Protein AF-A0A7C8CZK9-F1 (afdb_monomer)

Solvent-accessible surface area (backbone atoms only — not comparable to full-atom values): 3195 Å² total; per-residue (Å²): 145,58,63,78,75,80,58,75,73,65,42,60,81,83,35,56,71,67,56,52,56,49,50,53,52,60,76,48,61,88,51,57,70,71,58,50,44,30,31,75,41,53,44,51,41,66,73,70,61,74,120

Radius of gyration: 12.06 Å; Cα contacts (8 Å, |Δi|>4): 34; chains: 1; bounding box: 32×18×28 Å

pLDDT: mean 96.75, std 3.66, range [75.69, 98.56]

Foldseek 3Di:
DAADDQPPPVCVVPDDSVCVVVVVCVVCVPPPPVVVCCHHPDVCCVVVVVD

Sequence (51 aa):
RVMFGGDWPVCLIGARYDQWVNGLKAIVSNRPAQEQRKLFHDNAMRFYQLA

Mean predicted aligned error: 2.35 Å

Structure (mmCIF, N/CA/C/O backbone):
data_AF-A0A7C8CZK9-F1
#
_entry.id   AF-A0A7C8CZK9-F1
#
loop_
_atom_site.group_PDB
_atom_site.id
_atom_site.type_symbol
_atom_site.label_atom_id
_atom_site.la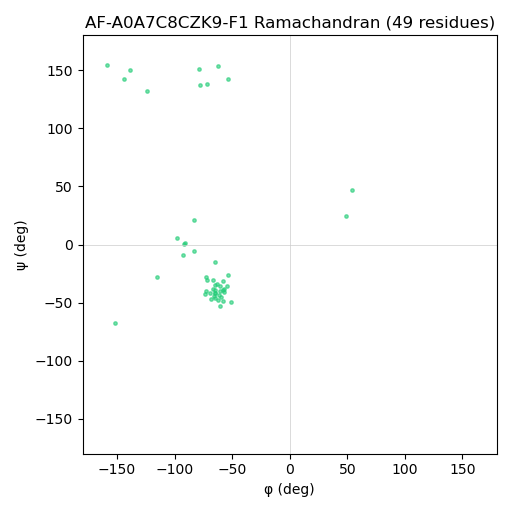bel_alt_id
_atom_site.label_comp_id
_atom_site.label_asym_id
_atom_site.label_entity_i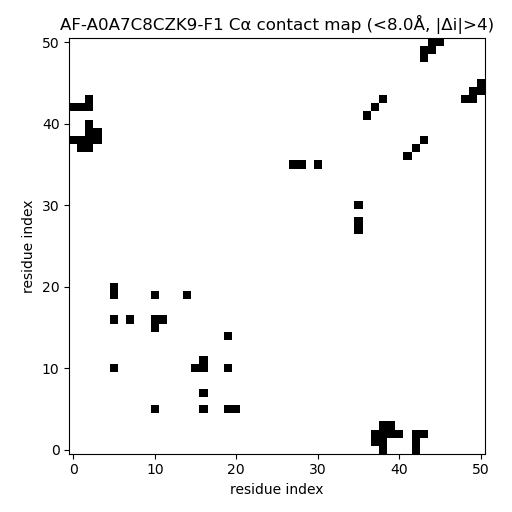d
_atom_site.label_seq_id
_atom_site.pdbx_PDB_ins_code
_atom_site.Cartn_x
_atom_site.Cartn_y
_atom_site.Cartn_z
_atom_site.occupancy
_atom_site.B_iso_or_equiv
_atom_site.auth_seq_id
_atom_site.auth_comp_id
_atom_site.auth_asym_id
_atom_site.auth_atom_id
_atom_site.pdbx_PDB_model_num
ATOM 1 N N . ARG A 1 1 ? -2.297 8.380 10.534 1.00 83.50 1 ARG A N 1
ATOM 2 C CA . ARG A 1 1 ? -2.725 9.083 9.301 1.00 83.50 1 ARG A CA 1
ATOM 3 C C . ARG A 1 1 ? -1.777 8.666 8.179 1.00 83.50 1 ARG A C 1
ATOM 5 O O . ARG A 1 1 ? -0.918 9.440 7.797 1.00 83.50 1 ARG A O 1
ATOM 12 N N . VAL A 1 2 ? -1.849 7.404 7.760 1.00 95.88 2 VAL A N 1
ATOM 13 C CA . VAL A 1 2 ? -0.916 6.813 6.784 1.00 95.88 2 VAL A CA 1
ATOM 14 C C . VAL A 1 2 ? -1.703 5.839 5.921 1.00 95.88 2 VAL A C 1
ATOM 16 O O . VAL A 1 2 ? -2.616 5.190 6.437 1.00 95.88 2 VAL A O 1
ATOM 19 N N . MET A 1 3 ? -1.383 5.777 4.633 1.00 97.38 3 MET A N 1
ATOM 20 C CA . MET A 1 3 ? -2.039 4.921 3.646 1.00 97.38 3 MET A CA 1
ATOM 21 C C . MET A 1 3 ? -0.981 4.319 2.726 1.00 97.38 3 MET A C 1
ATOM 23 O O . MET A 1 3 ? 0.057 4.943 2.504 1.00 97.38 3 MET A O 1
ATOM 27 N N . PHE A 1 4 ? -1.234 3.125 2.196 1.00 97.75 4 PHE A N 1
ATOM 28 C CA . PHE A 1 4 ? -0.403 2.567 1.132 1.00 97.75 4 PHE A CA 1
ATOM 29 C C . PHE A 1 4 ? -0.640 3.302 -0.196 1.00 97.75 4 PHE A C 1
ATOM 31 O O . PHE A 1 4 ? -1.782 3.577 -0.558 1.00 97.75 4 PHE A O 1
ATOM 38 N N . GLY A 1 5 ? 0.442 3.574 -0.928 1.00 96.50 5 GLY A N 1
ATOM 39 C CA . GLY A 1 5 ? 0.423 4.075 -2.300 1.00 96.50 5 GLY A CA 1
ATOM 40 C C . GLY A 1 5 ? 1.218 3.140 -3.209 1.00 96.50 5 GLY A C 1
ATOM 41 O O . GLY A 1 5 ? 2.327 2.730 -2.869 1.00 96.50 5 GLY A O 1
ATOM 42 N N . GLY A 1 6 ? 0.640 2.779 -4.355 1.00 94.19 6 GLY A N 1
ATOM 43 C CA . GLY A 1 6 ? 1.247 1.806 -5.264 1.00 94.19 6 GLY A CA 1
ATOM 44 C C . GLY A 1 6 ? 2.465 2.325 -6.028 1.00 94.19 6 GLY A C 1
ATOM 45 O O . GLY A 1 6 ? 3.306 1.514 -6.392 1.00 94.19 6 GLY A O 1
ATOM 46 N N . ASP A 1 7 ? 2.533 3.638 -6.280 1.00 96.56 7 ASP A N 1
ATOM 47 C CA . ASP A 1 7 ? 3.589 4.307 -7.066 1.00 96.56 7 ASP A CA 1
ATOM 48 C C . ASP A 1 7 ? 3.892 3.637 -8.425 1.00 96.56 7 ASP A C 1
ATOM 50 O O . ASP A 1 7 ? 4.981 3.734 -8.980 1.00 96.56 7 ASP A O 1
ATOM 54 N N . TRP A 1 8 ? 2.925 2.907 -8.983 1.00 95.62 8 TRP A N 1
ATOM 55 C CA . TRP A 1 8 ? 3.078 2.252 -10.276 1.00 95.62 8 TRP A CA 1
ATOM 56 C C . TRP A 1 8 ? 2.902 3.284 -11.405 1.00 95.62 8 TRP A C 1
ATOM 58 O O . TRP A 1 8 ? 1.967 4.086 -11.329 1.00 95.62 8 TRP A O 1
ATOM 68 N N . PRO A 1 9 ? 3.735 3.269 -12.465 1.00 96.56 9 PRO A N 1
ATOM 69 C CA . PRO A 1 9 ? 4.795 2.296 -12.762 1.00 96.56 9 PRO A CA 1
ATOM 70 C C . PRO A 1 9 ? 6.189 2.663 -12.220 1.00 96.56 9 PRO A C 1
ATOM 72 O O . PRO A 1 9 ? 7.129 1.904 -12.439 1.00 96.56 9 PRO A O 1
ATOM 75 N N . VAL A 1 10 ? 6.355 3.792 -11.526 1.00 97.88 10 VAL A N 1
ATOM 76 C CA . VAL A 1 10 ? 7.665 4.284 -11.051 1.00 97.88 10 VAL A CA 1
ATOM 77 C C . VAL A 1 10 ? 8.345 3.295 -10.100 1.00 97.88 10 VAL A C 1
ATOM 79 O O . VAL A 1 10 ? 9.556 3.085 -10.197 1.00 97.88 10 VAL A O 1
ATOM 82 N N . CYS A 1 11 ? 7.573 2.592 -9.267 1.00 96.81 11 CYS A N 1
ATOM 83 C CA . CYS A 1 11 ? 8.083 1.566 -8.358 1.00 96.81 11 CYS A CA 1
ATOM 84 C C . CYS A 1 11 ? 8.919 0.482 -9.072 1.00 96.81 11 CYS A C 1
ATOM 86 O O . CYS A 1 11 ? 9.814 -0.100 -8.458 1.00 96.81 11 CYS A O 1
ATOM 88 N N . LEU A 1 12 ? 8.676 0.243 -10.373 1.00 97.56 12 LEU A N 1
ATOM 89 C CA . LEU A 1 12 ? 9.371 -0.762 -11.189 1.00 97.56 12 LEU A CA 1
ATOM 90 C C . LEU A 1 12 ? 10.864 -0.474 -11.383 1.00 97.56 12 LEU A C 1
ATOM 92 O O . LEU A 1 12 ? 11.603 -1.377 -11.763 1.00 97.56 12 LEU A O 1
ATOM 96 N N . ILE A 1 13 ? 11.321 0.746 -11.089 1.00 97.50 13 ILE A N 1
ATOM 97 C CA . ILE A 1 13 ? 12.748 1.088 -11.078 1.00 97.50 13 ILE A CA 1
ATOM 98 C C . ILE A 1 13 ? 13.481 0.343 -9.944 1.00 97.50 13 ILE A C 1
ATOM 100 O O . ILE A 1 13 ? 14.657 0.020 -10.090 1.00 97.50 13 ILE A O 1
ATOM 104 N N . GLY A 1 14 ? 12.800 0.054 -8.827 1.00 95.31 14 GLY A N 1
ATOM 105 C CA . GLY A 1 14 ? 13.404 -0.565 -7.639 1.00 95.31 14 GLY A CA 1
ATOM 106 C C . GLY A 1 14 ? 12.879 -1.957 -7.283 1.00 95.31 14 GLY A C 1
ATOM 107 O O . GLY A 1 14 ? 13.608 -2.741 -6.678 1.00 95.31 14 GLY A O 1
ATOM 108 N N . ALA A 1 15 ? 11.631 -2.284 -7.627 1.00 96.62 15 ALA A N 1
ATOM 109 C CA . ALA A 1 15 ? 11.015 -3.567 -7.293 1.00 96.62 15 ALA A CA 1
ATOM 110 C C . ALA A 1 15 ? 9.829 -3.890 -8.212 1.00 96.62 15 ALA A C 1
ATOM 112 O O . ALA A 1 15 ? 9.129 -3.002 -8.698 1.00 96.62 15 ALA A O 1
ATOM 113 N N . ARG A 1 16 ? 9.517 -5.179 -8.387 1.00 97.62 16 ARG A N 1
ATOM 114 C CA . ARG A 1 16 ? 8.221 -5.570 -8.958 1.00 97.62 16 ARG A CA 1
ATOM 115 C C . ARG A 1 16 ? 7.080 -5.112 -8.047 1.00 97.62 16 ARG A C 1
ATOM 117 O O . ARG A 1 16 ? 7.239 -5.026 -6.829 1.00 97.62 16 ARG A O 1
ATOM 124 N N . TYR A 1 17 ? 5.898 -4.895 -8.620 1.00 97.12 17 TYR A N 1
ATOM 125 C CA . TYR A 1 17 ? 4.743 -4.415 -7.856 1.00 97.12 17 TYR A CA 1
ATOM 126 C C . TYR A 1 17 ? 4.359 -5.339 -6.685 1.00 97.12 17 TYR A C 1
ATOM 128 O O . TYR A 1 17 ? 4.052 -4.875 -5.589 1.00 97.12 17 TYR A O 1
ATOM 136 N N . ASP A 1 18 ? 4.430 -6.657 -6.872 1.00 97.62 18 ASP A N 1
ATOM 137 C CA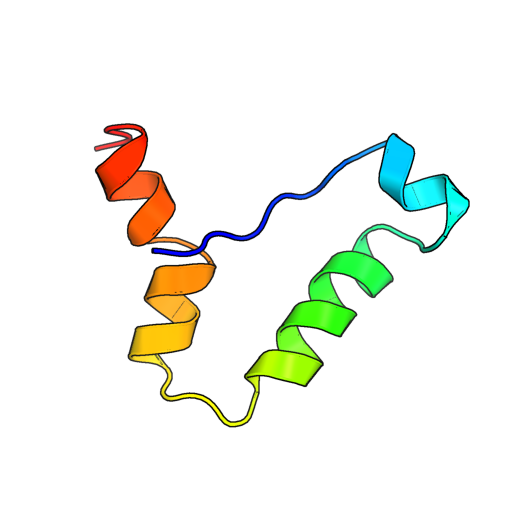 . ASP A 1 18 ? 4.163 -7.622 -5.804 1.00 97.62 18 ASP A CA 1
ATOM 138 C C . ASP A 1 18 ? 5.210 -7.559 -4.684 1.00 97.62 18 ASP A C 1
ATOM 140 O O . ASP A 1 18 ? 4.855 -7.634 -3.510 1.00 97.62 18 ASP A O 1
ATOM 144 N N . GLN A 1 19 ? 6.484 -7.359 -5.026 1.00 98.06 19 GLN A N 1
ATOM 145 C CA . GLN A 1 19 ? 7.554 -7.152 -4.049 1.00 98.06 19 GLN A CA 1
ATOM 146 C C . GLN A 1 19 ? 7.350 -5.850 -3.263 1.00 98.06 19 GLN A C 1
ATOM 148 O O . GLN A 1 19 ? 7.545 -5.843 -2.050 1.00 98.06 19 GLN A O 1
ATOM 153 N N . TRP A 1 20 ? 6.891 -4.780 -3.920 1.00 97.44 20 TRP A N 1
ATOM 154 C CA . TRP A 1 20 ? 6.555 -3.506 -3.278 1.00 97.44 20 TRP A CA 1
ATOM 155 C C . TRP A 1 20 ? 5.437 -3.667 -2.239 1.00 97.44 20 TRP A C 1
ATOM 157 O O . TRP A 1 20 ? 5.606 -3.335 -1.062 1.00 97.44 20 TRP A O 1
ATOM 167 N N . VAL A 1 21 ? 4.314 -4.267 -2.647 1.00 97.75 21 VAL A N 1
ATOM 168 C CA . VAL A 1 21 ? 3.164 -4.517 -1.764 1.00 97.75 21 VAL A CA 1
ATOM 169 C C . VAL A 1 21 ? 3.544 -5.454 -0.614 1.00 97.75 21 VAL A C 1
ATOM 171 O O . VAL A 1 21 ? 3.228 -5.185 0.548 1.00 97.75 21 VAL A O 1
ATOM 174 N N . ASN A 1 22 ? 4.222 -6.563 -0.918 1.00 98.19 22 ASN A N 1
ATOM 175 C CA . ASN A 1 22 ? 4.565 -7.570 0.084 1.00 98.19 22 ASN A CA 1
ATOM 176 C C . ASN A 1 22 ? 5.666 -7.094 1.038 1.00 98.19 22 ASN A C 1
ATOM 178 O O . ASN A 1 22 ? 5.628 -7.454 2.214 1.00 98.19 22 ASN A O 1
ATOM 182 N N . GLY A 1 23 ? 6.583 -6.238 0.581 1.00 97.88 23 GLY A N 1
ATOM 183 C CA . GLY A 1 23 ? 7.581 -5.595 1.432 1.00 97.88 23 GLY A CA 1
ATOM 184 C C . GLY A 1 23 ? 6.927 -4.786 2.549 1.00 97.88 23 GLY A C 1
ATOM 185 O O . GLY A 1 23 ? 7.236 -4.992 3.724 1.00 97.88 23 GLY A O 1
ATO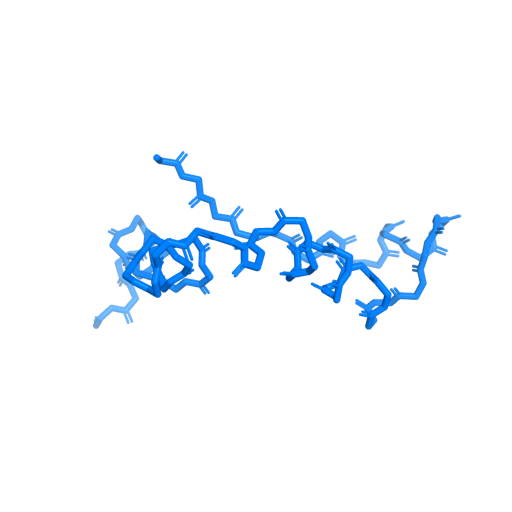M 186 N N . LEU A 1 24 ? 5.942 -3.942 2.216 1.00 97.94 24 LEU A N 1
ATOM 187 C CA . LEU A 1 24 ? 5.209 -3.196 3.241 1.00 97.94 24 LEU A CA 1
ATOM 188 C C . LEU A 1 24 ? 4.402 -4.122 4.161 1.00 97.94 24 LEU A C 1
ATOM 190 O O . LEU A 1 24 ? 4.419 -3.917 5.374 1.00 97.94 24 LEU A O 1
ATOM 194 N N . LYS A 1 25 ? 3.732 -5.152 3.620 1.00 98.19 25 LYS A N 1
ATOM 195 C CA . LYS A 1 25 ? 3.002 -6.143 4.435 1.00 98.19 25 LYS A CA 1
ATOM 196 C C . LYS A 1 25 ? 3.912 -6.834 5.453 1.00 98.19 25 LYS A C 1
ATOM 198 O O . LYS A 1 25 ? 3.507 -7.004 6.599 1.00 98.19 25 LYS A O 1
ATOM 203 N N . ALA A 1 26 ? 5.136 -7.189 5.064 1.00 98.56 26 ALA A N 1
ATOM 204 C CA . ALA A 1 26 ? 6.111 -7.789 5.969 1.00 98.56 26 ALA A CA 1
ATOM 205 C C . ALA A 1 26 ? 6.534 -6.810 7.077 1.00 98.56 26 ALA A C 1
ATOM 207 O O . ALA A 1 26 ? 6.500 -7.175 8.253 1.00 98.56 26 ALA A O 1
ATOM 208 N N . ILE A 1 27 ? 6.842 -5.555 6.724 1.00 98.19 27 ILE A N 1
ATOM 209 C CA . ILE A 1 27 ? 7.240 -4.499 7.675 1.00 98.19 27 ILE A CA 1
ATOM 210 C C . ILE A 1 27 ? 6.173 -4.268 8.754 1.00 98.19 27 ILE A C 1
ATOM 212 O O . ILE A 1 27 ? 6.506 -4.020 9.911 1.00 98.19 27 ILE A O 1
ATOM 216 N N . VAL A 1 28 ? 4.890 -4.330 8.392 1.00 98.12 28 VAL A N 1
ATOM 217 C CA . VAL A 1 28 ? 3.781 -4.050 9.322 1.00 98.12 28 VAL A CA 1
ATOM 218 C C . VAL A 1 28 ? 3.145 -5.299 9.927 1.00 98.12 28 VAL A C 1
ATOM 220 O O . VAL A 1 28 ? 2.150 -5.180 10.640 1.00 98.12 28 VAL A O 1
ATOM 223 N N . SER A 1 29 ? 3.703 -6.483 9.672 1.00 98.31 29 SER A N 1
ATOM 224 C CA . SER A 1 29 ? 3.116 -7.772 10.062 1.00 98.31 29 SER A CA 1
ATOM 225 C C . SER A 1 29 ? 2.874 -7.921 11.569 1.00 98.31 29 SER A C 1
ATOM 227 O O . SER A 1 29 ? 1.908 -8.564 11.972 1.00 98.31 29 SER A O 1
ATOM 229 N N . ASN A 1 30 ? 3.703 -7.288 12.402 1.00 98.31 30 ASN A N 1
ATOM 230 C CA . ASN A 1 30 ? 3.589 -7.317 13.861 1.00 98.31 30 ASN A CA 1
ATOM 231 C C . ASN A 1 30 ? 2.580 -6.307 14.433 1.00 98.31 30 ASN A C 1
ATOM 233 O O . ASN A 1 30 ? 2.339 -6.296 15.640 1.00 98.31 30 ASN A O 1
ATOM 237 N N . ARG A 1 31 ? 2.000 -5.437 13.598 1.00 97.88 31 ARG A N 1
ATOM 238 C CA . ARG A 1 31 ? 1.023 -4.443 14.050 1.00 97.88 31 ARG A CA 1
ATOM 239 C C . ARG A 1 31 ? -0.351 -5.082 14.239 1.00 97.88 31 ARG A C 1
ATOM 241 O O . ARG A 1 31 ? -0.698 -5.997 13.488 1.00 97.88 31 ARG A O 1
ATOM 248 N N . PRO A 1 32 ? -1.187 -4.565 15.157 1.00 98.31 32 PRO A N 1
ATOM 249 C CA . PRO A 1 32 ? -2.555 -5.045 15.319 1.00 98.31 32 PRO A CA 1
ATOM 250 C C . PRO A 1 32 ? -3.333 -5.029 13.997 1.00 98.31 32 PRO A C 1
ATOM 252 O O . PRO A 1 32 ? -3.227 -4.082 13.214 1.00 98.31 32 PRO A O 1
ATOM 255 N N . ALA A 1 33 ? -4.177 -6.038 13.769 1.00 98.00 33 ALA A N 1
ATOM 256 C CA . ALA A 1 33 ? -4.945 -6.175 12.526 1.00 98.00 33 ALA A CA 1
ATOM 257 C C . ALA A 1 33 ? -5.784 -4.925 12.196 1.00 98.00 33 ALA A C 1
ATOM 259 O O . ALA A 1 33 ? -5.895 -4.526 11.037 1.00 98.00 33 ALA A O 1
ATOM 260 N N . GLN A 1 34 ? -6.322 -4.254 13.219 1.00 98.06 34 GLN A N 1
ATOM 261 C CA . GLN A 1 34 ? -7.072 -3.011 13.043 1.00 98.06 34 GLN A CA 1
ATOM 262 C C . GLN A 1 34 ? -6.194 -1.868 12.504 1.00 98.06 34 GLN A C 1
ATOM 264 O O . GLN A 1 34 ? -6.660 -1.050 11.712 1.00 98.06 34 GLN A O 1
ATOM 269 N N . GLU A 1 35 ? -4.922 -1.798 12.899 1.00 98.00 35 GLU A N 1
ATOM 270 C CA . GLU A 1 35 ? -3.990 -0.795 12.377 1.00 98.00 35 GLU A CA 1
ATOM 271 C C . GLU A 1 35 ? -3.580 -1.096 10.938 1.00 98.00 35 GLU A C 1
AT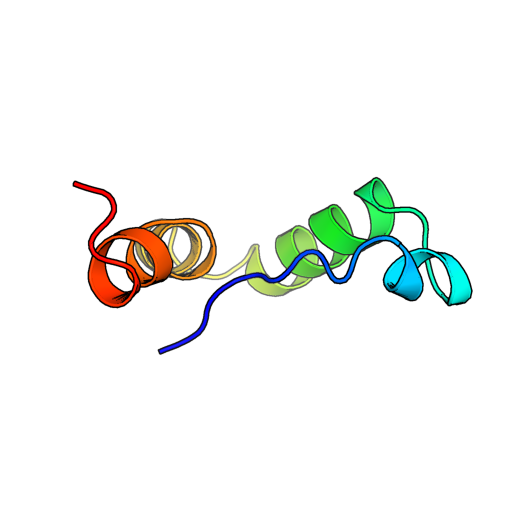OM 273 O O . GLU A 1 35 ? -3.541 -0.181 10.113 1.00 98.00 35 GLU A O 1
ATOM 278 N N . GLN A 1 36 ? -3.345 -2.371 10.616 1.00 98.44 36 GLN A N 1
ATOM 279 C CA . GLN A 1 36 ? -3.086 -2.796 9.240 1.00 98.44 36 GLN A CA 1
ATOM 280 C C . GLN A 1 36 ? -4.283 -2.452 8.339 1.00 98.44 36 GLN A C 1
ATOM 282 O O . GLN A 1 36 ? -4.106 -1.848 7.283 1.00 98.44 36 GLN A O 1
ATOM 287 N N . ARG A 1 37 ? -5.518 -2.721 8.788 1.00 98.06 37 ARG A N 1
ATOM 288 C CA . ARG A 1 37 ? -6.739 -2.349 8.054 1.00 98.06 37 ARG A CA 1
ATOM 289 C C . ARG A 1 37 ? -6.854 -0.841 7.838 1.00 98.06 37 ARG A C 1
ATOM 291 O O . ARG A 1 37 ? -7.211 -0.402 6.747 1.00 98.06 37 ARG A O 1
ATOM 298 N N . LYS A 1 38 ? -6.497 -0.031 8.838 1.00 98.12 38 LYS A N 1
ATOM 299 C CA . LYS A 1 38 ? -6.446 1.428 8.676 1.00 98.12 38 LYS A CA 1
ATOM 300 C C . LYS A 1 38 ? -5.432 1.849 7.614 1.00 98.12 38 LYS A C 1
ATOM 302 O O . LYS A 1 38 ? -5.756 2.713 6.804 1.00 98.12 38 LYS A O 1
ATOM 307 N N . LEU A 1 39 ? -4.238 1.253 7.605 1.00 98.38 39 LEU A N 1
ATOM 308 C CA . LEU A 1 39 ? -3.170 1.553 6.644 1.00 98.38 39 LEU A CA 1
ATOM 309 C C . LEU A 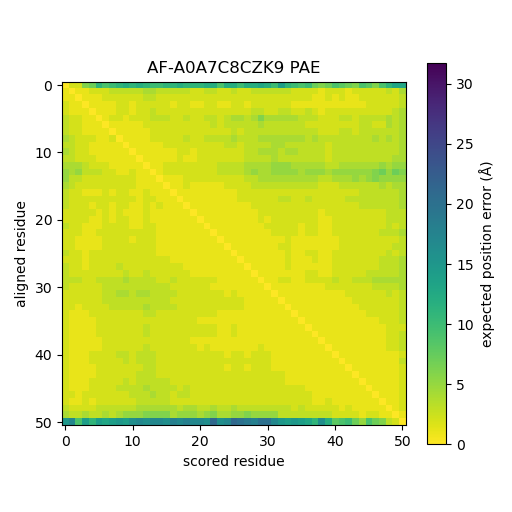1 39 ? -3.542 1.169 5.205 1.00 98.38 39 LEU A C 1
ATOM 311 O O . LEU A 1 39 ? -3.293 1.942 4.284 1.00 98.38 39 LEU A O 1
ATOM 315 N N . PHE A 1 40 ? -4.127 -0.009 5.007 1.00 98.00 40 PHE A N 1
ATOM 316 C CA . PHE A 1 40 ? -4.406 -0.534 3.669 1.00 98.00 40 PHE A CA 1
ATOM 317 C C . PHE A 1 40 ? -5.805 -0.190 3.135 1.00 98.00 40 PHE A C 1
ATOM 319 O O . PHE A 1 40 ? -6.068 -0.457 1.968 1.00 98.00 40 PHE A O 1
ATOM 326 N N . HIS A 1 41 ? -6.704 0.378 3.951 1.00 97.50 41 HIS A N 1
ATOM 327 C CA . HIS A 1 41 ? -8.094 0.617 3.544 1.00 97.50 41 HIS A CA 1
ATOM 328 C C . HIS A 1 41 ? -8.763 1.813 4.244 1.00 97.50 41 HIS A C 1
ATOM 330 O O . HIS A 1 41 ? -9.048 2.819 3.595 1.00 97.50 41 HIS A O 1
ATOM 336 N N . ASP A 1 42 ? -9.021 1.740 5.559 1.00 97.88 42 ASP A N 1
ATOM 337 C CA . ASP A 1 42 ? -10.002 2.643 6.203 1.00 97.88 42 ASP A CA 1
ATOM 338 C C . ASP A 1 42 ? -9.592 4.118 6.136 1.00 97.88 42 ASP A C 1
ATOM 340 O O . ASP A 1 42 ? -10.440 5.004 6.009 1.00 97.88 42 ASP A O 1
ATOM 344 N N . ASN A 1 43 ? -8.287 4.398 6.203 1.00 98.00 43 ASN A N 1
ATOM 345 C CA . ASN A 1 43 ? -7.800 5.766 6.084 1.00 98.00 43 ASN A CA 1
ATOM 346 C C . ASN A 1 43 ? -8.094 6.337 4.686 1.00 98.00 43 ASN A C 1
ATOM 348 O O . ASN A 1 43 ? -8.527 7.485 4.605 1.00 98.00 43 ASN A O 1
ATOM 352 N N . ALA A 1 44 ? -7.906 5.551 3.619 1.00 97.56 44 ALA A N 1
ATOM 353 C CA . ALA A 1 44 ? -8.171 5.980 2.246 1.00 97.56 44 ALA A CA 1
ATOM 354 C C . ALA A 1 44 ? -9.667 6.182 2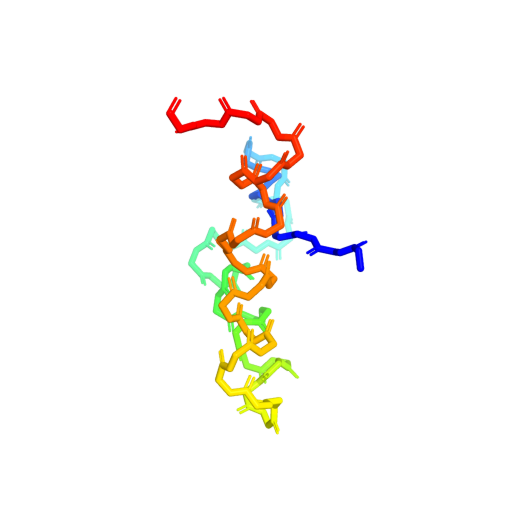.009 1.00 97.56 44 ALA A C 1
ATOM 356 O O . ALA A 1 44 ? -10.059 7.249 1.547 1.00 97.56 44 ALA A O 1
ATOM 357 N N . MET A 1 45 ? -10.498 5.226 2.441 1.00 97.75 45 MET A N 1
ATOM 358 C CA . MET A 1 45 ? -11.960 5.352 2.397 1.00 97.75 45 MET 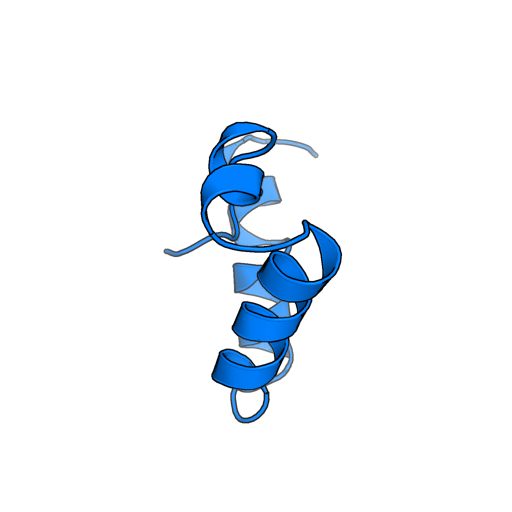A CA 1
ATOM 359 C C . MET A 1 45 ? -12.437 6.658 3.032 1.00 97.75 45 MET A C 1
ATOM 361 O O . MET A 1 45 ? -13.207 7.402 2.432 1.00 97.75 45 MET A O 1
ATOM 365 N N . ARG A 1 46 ? -11.945 6.962 4.241 1.00 96.94 46 ARG A N 1
ATOM 366 C CA . ARG A 1 46 ? -12.344 8.168 4.973 1.00 96.94 46 ARG A CA 1
ATOM 367 C C . ARG A 1 46 ? -11.824 9.448 4.326 1.00 96.94 46 ARG A C 1
ATOM 369 O O . ARG A 1 46 ? -12.530 10.448 4.323 1.00 96.94 46 ARG A O 1
ATOM 376 N N . PHE A 1 47 ? -10.575 9.450 3.864 1.00 97.44 47 PHE A N 1
ATOM 377 C CA . PHE A 1 47 ? -9.935 10.651 3.328 1.00 97.44 47 PHE A CA 1
ATOM 378 C C . PHE A 1 47 ? -10.474 11.023 1.948 1.00 97.44 47 PHE A C 1
ATOM 380 O O . PHE A 1 47 ? -10.754 12.190 1.706 1.00 97.44 47 PHE A O 1
ATOM 387 N N . TYR A 1 48 ? -10.657 10.030 1.080 1.00 96.94 48 TYR A N 1
ATOM 388 C CA . TYR A 1 48 ? -11.156 10.220 -0.281 1.00 96.94 48 TYR A CA 1
ATOM 389 C C . TYR A 1 48 ? -12.681 10.110 -0.397 1.00 96.94 48 TYR A C 1
ATOM 391 O O . TYR A 1 48 ? -13.197 10.231 -1.499 1.00 96.94 48 TYR A O 1
ATOM 399 N N . GLN A 1 49 ? -13.397 9.894 0.715 1.00 97.31 49 GLN A N 1
ATOM 400 C CA . GLN A 1 49 ? -14.863 9.798 0.753 1.00 97.31 49 GLN A CA 1
ATOM 401 C C . GLN A 1 49 ? -15.423 8.753 -0.228 1.00 97.31 49 GLN A C 1
ATOM 403 O O . GLN A 1 49 ? -16.371 9.012 -0.956 1.00 97.31 49 GLN A O 1
ATOM 408 N N . LEU A 1 50 ? -14.829 7.558 -0.245 1.00 95.25 50 LEU A N 1
ATOM 409 C CA . LEU A 1 50 ? -15.155 6.488 -1.204 1.00 95.25 50 LEU A CA 1
ATOM 410 C C . LEU A 1 50 ? -16.375 5.633 -0.792 1.00 95.25 50 LEU A C 1
ATOM 412 O O . LEU A 1 50 ? -16.469 4.476 -1.199 1.00 95.25 50 LEU A O 1
ATOM 416 N N . ALA A 1 51 ? -17.244 6.166 0.072 1.00 75.69 51 ALA A N 1
ATOM 417 C CA . ALA A 1 51 ? -18.430 5.486 0.600 1.00 7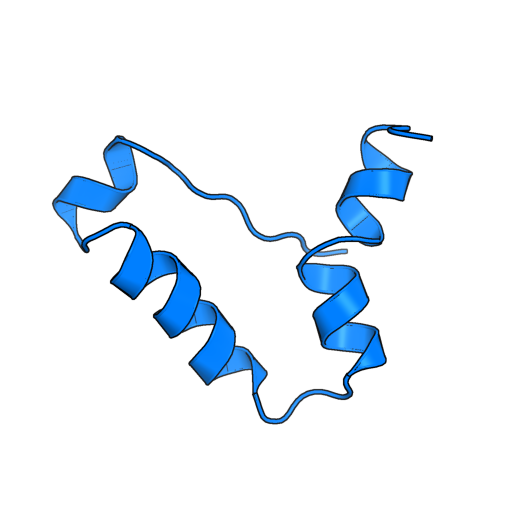5.69 51 ALA A CA 1
ATOM 418 C C . ALA A 1 51 ? -19.668 5.749 -0.263 1.00 75.69 51 ALA A C 1
ATOM 420 O O . ALA A 1 51 ? -19.821 6.905 -0.716 1.00 75.69 51 ALA A O 1
#

Nearest PDB structures (foldseek):
  8b9o-assembly1_A  TM=5.448E-01  e=4.470E+00  Mycolicibacterium smegmatis

Secondary structure (DSSP, 8-state):
-------TTGGGGTS-HHHHHHHHHHHTTTS-HHHHHIIIIIHHHHHHT--